Protein AF-A0A381E813-F1 (afdb_monomer)

Sequence (57 aa):
MSFHFQSACLCARYLCLVFAALSGKDALPLLLRAHDVLKQRQLLMQKKQAALSGEQP

Foldseek 3Di:
DDLVVLLVVLVVQLVVLCVVLVVDDPNPVSVVVSVVSVVVNVVSVVVVVVVVVVPDD

Solvent-accessible surface area (backbone atoms only — not comparable to full-atom values): 3183 Å² total; per-residue (Å²): 131,59,70,67,57,57,48,50,53,38,51,53,53,29,51,53,28,49,55,52,25,76,71,48,90,68,28,63,69,31,47,54,54,27,51,52,38,51,51,53,45,50,52,52,52,50,52,52,52,50,56,62,64,70,68,66,136

pLDDT: mean 87.69, std 13.34, range [39.5, 97.75]

Structure (mmCIF, N/CA/C/O backbone):
data_AF-A0A381E813-F1
#
_entry.id   AF-A0A381E813-F1
#
loop_
_atom_site.group_PDB
_atom_site.id
_atom_site.type_symbol
_atom_site.label_atom_id
_atom_site.label_alt_id
_atom_site.label_comp_id
_atom_site.label_asym_id
_atom_site.label_entity_id
_atom_site.label_seq_id
_atom_site.pdbx_PDB_ins_code
_atom_site.Cartn_x
_atom_site.Cartn_y
_atom_site.Cartn_z
_atom_site.occupancy
_atom_site.B_iso_or_equiv
_atom_site.auth_seq_id
_atom_site.auth_comp_id
_atom_site.auth_asym_id
_atom_site.auth_atom_id
_atom_site.pdbx_PDB_model_num
ATOM 1 N N . MET A 1 1 ? 6.183 -10.743 -14.216 1.00 60.12 1 MET A N 1
ATOM 2 C CA . MET A 1 1 ? 4.957 -9.907 -14.204 1.00 60.12 1 MET A CA 1
ATOM 3 C C . MET A 1 1 ? 5.327 -8.491 -14.611 1.00 60.12 1 MET A C 1
ATOM 5 O O . MET A 1 1 ? 6.334 -7.999 -14.123 1.00 60.12 1 MET A O 1
ATOM 9 N N . SER A 1 2 ? 4.556 -7.851 -15.496 1.00 85.69 2 SER A N 1
ATOM 10 C CA . SER A 1 2 ? 4.810 -6.464 -15.924 1.00 85.69 2 SER A CA 1
ATOM 11 C C . SER A 1 2 ? 4.761 -5.489 -14.736 1.00 85.69 2 SER A C 1
ATOM 13 O O . SER A 1 2 ? 3.904 -5.622 -13.861 1.00 85.69 2 SER A O 1
ATOM 15 N N . PHE A 1 3 ? 5.649 -4.488 -14.722 1.00 88.75 3 PHE A N 1
ATOM 16 C CA . PHE A 1 3 ? 5.682 -3.397 -13.736 1.00 88.75 3 PHE A CA 1
ATOM 17 C C . PHE A 1 3 ? 4.299 -2.770 -13.502 1.00 88.75 3 PHE A C 1
ATOM 19 O O . PHE A 1 3 ? 3.893 -2.516 -12.366 1.00 88.75 3 PHE A O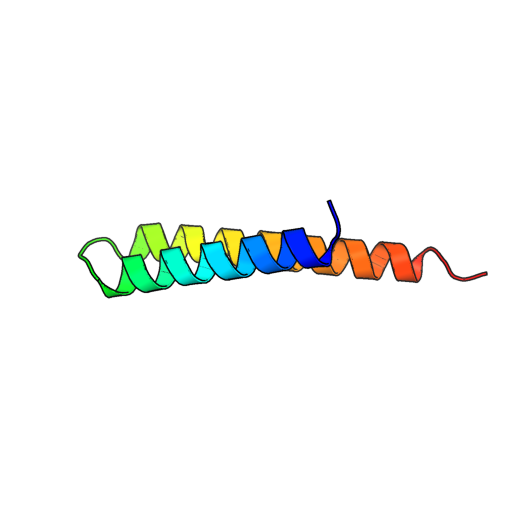 1
ATOM 26 N N . HIS A 1 4 ? 3.558 -2.549 -14.591 1.00 89.19 4 HIS A N 1
ATOM 27 C CA . HIS A 1 4 ? 2.236 -1.930 -14.556 1.00 89.19 4 HIS A CA 1
ATOM 28 C C . HIS A 1 4 ? 1.231 -2.791 -13.789 1.00 89.19 4 HIS A C 1
ATOM 30 O O . HIS A 1 4 ? 0.446 -2.263 -13.005 1.00 89.19 4 HIS A O 1
ATOM 36 N N . PHE A 1 5 ? 1.318 -4.115 -13.938 1.00 93.12 5 PHE A N 1
ATOM 37 C CA . PHE A 1 5 ? 0.477 -5.057 -13.208 1.00 93.12 5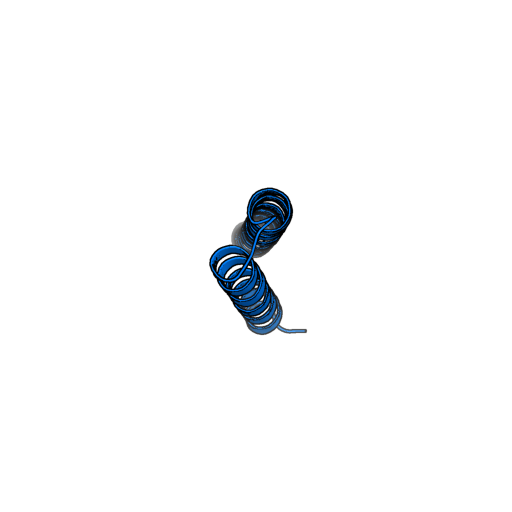 PHE A CA 1
ATOM 38 C C . PHE A 1 5 ? 0.786 -5.044 -11.706 1.00 93.12 5 PHE A C 1
ATOM 40 O O . PHE A 1 5 ? -0.125 -4.920 -10.893 1.00 93.12 5 PHE A O 1
ATOM 47 N N . GLN A 1 6 ? 2.067 -5.082 -11.319 1.00 93.00 6 GLN A N 1
ATOM 48 C CA . GLN A 1 6 ? 2.452 -4.986 -9.904 1.00 93.00 6 GLN A CA 1
ATOM 49 C C . GLN A 1 6 ? 1.998 -3.662 -9.271 1.00 93.00 6 GLN A C 1
ATOM 51 O O . GLN A 1 6 ? 1.481 -3.660 -8.155 1.00 93.00 6 GLN A O 1
ATOM 56 N N . SER A 1 7 ? 2.136 -2.543 -9.990 1.00 93.88 7 SER A N 1
ATOM 57 C CA . SER A 1 7 ? 1.657 -1.244 -9.511 1.00 93.88 7 SER A CA 1
ATOM 58 C C . SER A 1 7 ? 0.135 -1.213 -9.348 1.00 93.88 7 S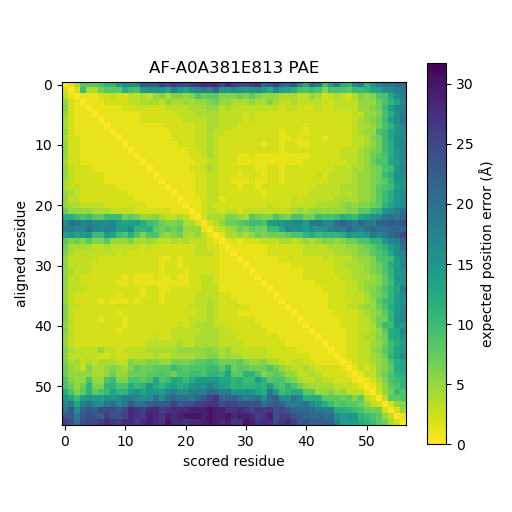ER A C 1
ATOM 60 O O . SER A 1 7 ? -0.350 -0.754 -8.315 1.00 93.88 7 SER A O 1
ATOM 62 N N . ALA A 1 8 ? -0.613 -1.745 -10.320 1.00 95.50 8 ALA A N 1
ATOM 63 C CA . ALA A 1 8 ? -2.071 -1.825 -10.260 1.00 95.50 8 ALA A CA 1
ATOM 64 C C . ALA A 1 8 ? -2.554 -2.682 -9.079 1.00 95.50 8 ALA A C 1
ATOM 66 O O . ALA A 1 8 ? -3.456 -2.267 -8.352 1.00 95.50 8 ALA A O 1
ATOM 67 N N . CYS A 1 9 ? -1.906 -3.821 -8.819 1.00 96.44 9 CYS A N 1
ATOM 68 C CA . CYS A 1 9 ? -2.207 -4.665 -7.661 1.00 96.44 9 CYS A CA 1
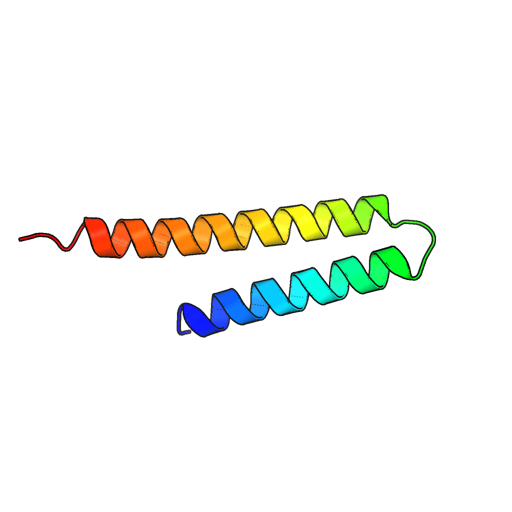ATOM 69 C C . CYS A 1 9 ? -1.982 -3.935 -6.329 1.00 96.44 9 CYS A C 1
ATOM 71 O O . CYS A 1 9 ? -2.808 -4.039 -5.422 1.00 96.44 9 CYS A O 1
ATOM 73 N N . LEU A 1 10 ? -0.892 -3.169 -6.205 1.00 96.62 10 LEU A N 1
ATOM 74 C CA . LEU A 1 10 ? -0.636 -2.359 -5.009 1.00 96.62 10 LEU A CA 1
ATOM 75 C C . LEU A 1 10 ? -1.701 -1.265 -4.836 1.00 96.62 10 LEU A C 1
ATOM 77 O O . LEU A 1 10 ? -2.188 -1.069 -3.726 1.00 96.62 10 LEU A O 1
ATOM 81 N N . CYS A 1 11 ? -2.122 -0.605 -5.920 1.00 96.50 11 CYS A N 1
ATOM 82 C CA . CYS A 1 11 ? -3.219 0.368 -5.876 1.00 96.50 11 CYS A CA 1
ATOM 83 C C . CYS A 1 11 ? -4.536 -0.269 -5.410 1.00 96.50 11 CYS A C 1
ATOM 85 O O . CYS A 1 11 ? -5.189 0.264 -4.516 1.00 96.50 11 CYS A O 1
ATOM 87 N N . ALA A 1 12 ? -4.908 -1.422 -5.973 1.00 97.69 12 ALA A N 1
ATOM 88 C CA . ALA A 1 12 ? -6.123 -2.134 -5.582 1.00 97.69 12 ALA A CA 1
ATOM 89 C C . ALA A 1 12 ? -6.088 -2.525 -4.096 1.00 97.69 12 ALA A C 1
ATOM 91 O O . ALA A 1 12 ? -7.034 -2.256 -3.358 1.00 97.69 12 ALA A O 1
ATOM 92 N N . ARG A 1 13 ? -4.961 -3.075 -3.624 1.00 97.06 13 ARG A N 1
ATOM 93 C CA . ARG A 1 13 ? -4.781 -3.461 -2.217 1.00 97.06 13 ARG A CA 1
ATOM 94 C C . ARG A 1 13 ? -4.871 -2.267 -1.266 1.00 97.06 13 ARG A C 1
ATOM 96 O O . ARG A 1 13 ? -5.474 -2.393 -0.203 1.00 97.06 13 ARG A O 1
ATOM 103 N N . TYR A 1 14 ? 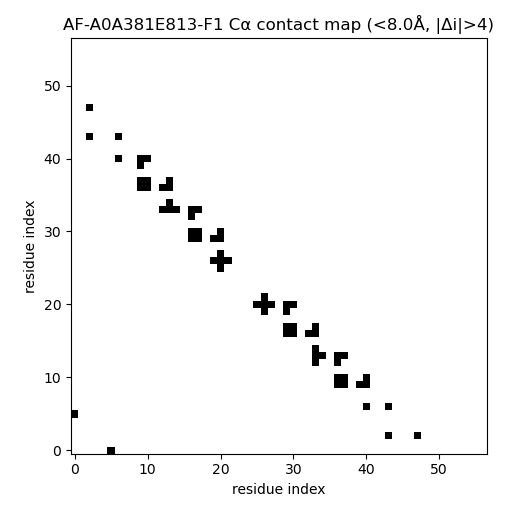-4.292 -1.127 -1.641 1.00 97.56 14 TYR A N 1
ATOM 104 C CA . TYR A 1 14 ? -4.410 0.115 -0.879 1.00 97.56 14 TYR A CA 1
ATOM 105 C C . TYR A 1 14 ? -5.875 0.544 -0.739 1.00 97.56 14 TYR A C 1
ATOM 107 O O . TYR A 1 14 ? -6.336 0.766 0.378 1.00 97.56 14 TYR A O 1
ATOM 115 N N . LEU A 1 15 ? -6.619 0.590 -1.851 1.00 96.56 15 LEU A N 1
ATOM 116 C CA . LEU A 1 15 ? -8.035 0.964 -1.844 1.00 96.56 15 LEU A CA 1
ATOM 117 C C . LEU A 1 15 ? -8.853 0.031 -0.945 1.00 96.56 15 LEU A C 1
ATOM 119 O O . LEU A 1 15 ? -9.604 0.517 -0.106 1.00 96.56 15 LEU A O 1
ATOM 123 N N . CYS A 1 16 ? -8.654 -1.288 -1.038 1.00 95.62 16 CYS A N 1
ATOM 124 C CA . CYS A 1 16 ? -9.331 -2.249 -0.163 1.00 95.62 16 CYS A CA 1
ATOM 125 C C . CYS A 1 16 ? -9.079 -1.975 1.328 1.00 95.62 16 CYS A C 1
ATOM 127 O O . CYS A 1 16 ? -10.013 -2.027 2.124 1.00 95.62 16 CYS A O 1
ATOM 129 N N . LEU A 1 17 ? -7.835 -1.668 1.714 1.00 95.38 17 LEU A N 1
ATOM 130 C CA . LEU A 1 17 ? -7.484 -1.371 3.107 1.00 95.38 17 LEU A CA 1
ATOM 131 C C . LEU A 1 17 ? -8.114 -0.063 3.594 1.00 95.38 17 LEU A C 1
ATOM 133 O O . LEU A 1 17 ? -8.608 -0.013 4.717 1.00 95.38 17 LEU A O 1
ATOM 137 N N . VAL A 1 18 ? -8.134 0.974 2.753 1.00 94.75 18 VAL A N 1
ATOM 138 C CA . VAL A 1 18 ? -8.774 2.256 3.078 1.00 94.75 18 VAL A CA 1
ATOM 139 C C . VAL A 1 18 ? -10.286 2.088 3.221 1.00 94.75 18 VAL A C 1
ATOM 141 O O . VAL A 1 18 ? -10.849 2.536 4.213 1.00 94.75 18 VAL A O 1
ATOM 144 N N . PHE A 1 19 ? -10.945 1.385 2.296 1.00 94.94 19 PHE A N 1
ATOM 145 C CA . PHE A 1 19 ? -12.382 1.113 2.401 1.00 94.94 19 PHE A CA 1
ATOM 146 C C . PHE A 1 19 ? -12.733 0.297 3.649 1.00 94.94 19 PHE A C 1
ATOM 148 O O . PHE A 1 19 ? -13.710 0.607 4.331 1.00 94.94 19 PHE A O 1
ATOM 155 N N . ALA A 1 20 ? -11.917 -0.703 3.992 1.00 93.06 20 ALA A N 1
ATOM 156 C CA . ALA A 1 20 ? -12.082 -1.458 5.230 1.00 93.06 20 ALA A CA 1
ATOM 157 C C . ALA A 1 20 ? -11.908 -0.563 6.470 1.00 93.06 20 ALA A C 1
ATOM 159 O O . ALA A 1 20 ? -12.704 -0.651 7.401 1.00 93.06 20 ALA A O 1
ATOM 160 N N . ALA A 1 21 ? -10.922 0.341 6.461 1.00 94.00 21 ALA A N 1
ATOM 161 C CA . ALA A 1 21 ? -10.691 1.288 7.552 1.00 94.00 21 ALA A CA 1
ATOM 162 C C . ALA A 1 21 ? -11.852 2.277 7.738 1.00 94.00 21 ALA A C 1
ATOM 164 O O . ALA A 1 21 ? -12.174 2.631 8.867 1.00 94.00 21 ALA A O 1
ATOM 165 N N . LEU A 1 22 ? -12.501 2.696 6.648 1.00 91.62 22 LEU A N 1
ATOM 166 C CA . LEU A 1 22 ? -13.678 3.573 6.689 1.00 91.62 22 LEU A CA 1
ATOM 167 C C . LEU A 1 22 ? -14.933 2.872 7.232 1.00 91.62 22 LEU A C 1
ATOM 169 O O . LEU A 1 22 ? -15.869 3.543 7.654 1.00 91.62 22 LEU A O 1
ATOM 173 N N . SER A 1 23 ? -14.958 1.538 7.214 1.00 86.69 23 SER A N 1
ATOM 174 C CA . SER A 1 23 ? -16.149 0.735 7.509 1.00 86.69 23 SER A CA 1
ATOM 175 C C . SER A 1 23 ? -16.215 0.206 8.949 1.00 86.69 23 SER A C 1
ATOM 177 O O . SER A 1 23 ? -17.192 -0.456 9.292 1.00 86.69 23 SER A O 1
ATOM 179 N N . GLY A 1 24 ? -15.212 0.445 9.807 1.00 82.31 24 GLY A N 1
ATOM 180 C CA . GLY A 1 24 ? -15.145 -0.231 11.109 1.00 82.31 24 GLY A CA 1
ATOM 181 C C . GLY A 1 24 ? -14.378 0.482 12.221 1.00 82.31 24 GLY A C 1
ATOM 182 O O . GLY A 1 24 ? -13.614 1.422 12.004 1.00 82.31 24 GLY A O 1
ATOM 183 N N . LYS A 1 25 ? -14.567 -0.027 13.446 1.00 68.31 25 LYS A N 1
ATOM 184 C CA . LYS A 1 25 ? -13.623 0.161 14.559 1.00 68.31 25 LYS A CA 1
ATOM 185 C C . LYS A 1 25 ? -12.337 -0.604 14.211 1.00 68.31 25 LYS A C 1
ATOM 187 O O . LYS A 1 25 ? 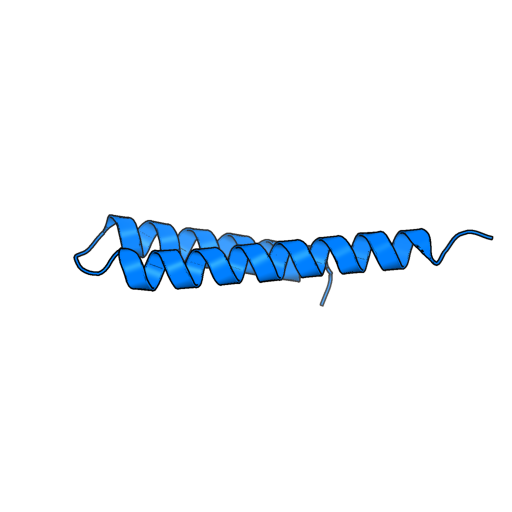-12.428 -1.673 13.626 1.00 68.31 25 LYS A O 1
ATOM 192 N N . ASP A 1 26 ? -11.172 -0.037 14.533 1.00 78.94 26 ASP A N 1
ATOM 193 C CA . ASP A 1 26 ? -9.816 -0.490 14.136 1.00 78.94 26 ASP A CA 1
ATOM 194 C C . ASP A 1 26 ? -9.282 0.039 12.788 1.00 78.94 26 ASP A C 1
ATOM 196 O O . ASP A 1 26 ? -8.467 -0.593 12.110 1.00 78.94 26 ASP A O 1
ATOM 200 N N . ALA A 1 27 ? -9.658 1.271 12.433 1.00 90.94 27 ALA A N 1
ATOM 201 C CA . ALA A 1 27 ? -9.115 1.981 11.273 1.00 90.94 27 ALA A CA 1
ATOM 202 C C . ALA A 1 27 ? -7.584 2.159 11.321 1.00 90.94 27 ALA A C 1
ATOM 204 O O . ALA A 1 27 ? -6.918 2.080 10.290 1.00 90.94 27 ALA A O 1
ATOM 205 N N . LEU A 1 28 ? -6.999 2.376 12.506 1.00 93.31 28 LEU A N 1
ATOM 206 C CA . LEU A 1 28 ? -5.577 2.708 12.643 1.00 93.31 28 LEU A CA 1
ATOM 207 C C . LEU A 1 28 ? -4.638 1.579 12.153 1.00 93.31 28 LEU A C 1
ATOM 209 O O . LEU A 1 28 ? -3.802 1.857 11.290 1.00 93.31 28 LEU A O 1
ATOM 213 N N . PRO A 1 29 ? -4.774 0.309 12.594 1.00 94.81 29 PRO A N 1
ATOM 214 C CA . PRO A 1 29 ? -3.991 -0.801 12.041 1.00 94.81 29 PRO A CA 1
ATOM 215 C C . PRO A 1 29 ? -4.136 -0.976 10.523 1.00 94.81 29 PRO A C 1
ATOM 217 O O . PRO A 1 29 ? -3.170 -1.326 9.842 1.00 94.81 29 PRO A O 1
ATOM 220 N N . LEU A 1 30 ? -5.333 -0.741 9.980 1.00 95.19 30 LEU A N 1
ATOM 221 C CA . LEU A 1 30 ? -5.601 -0.854 8.544 1.00 95.19 30 LEU A CA 1
ATOM 222 C C . LEU A 1 30 ? -4.936 0.277 7.753 1.00 95.19 30 LEU A C 1
ATOM 224 O O . LEU A 1 30 ? -4.327 0.019 6.714 1.00 95.19 30 LEU A O 1
ATOM 228 N N . LEU A 1 31 ? -4.975 1.503 8.276 1.00 95.38 31 LEU A N 1
ATOM 229 C CA . LEU A 1 31 ? -4.297 2.661 7.698 1.00 95.38 31 LEU A CA 1
ATOM 230 C C . LEU A 1 31 ? -2.771 2.516 7.739 1.00 95.38 31 LEU A C 1
ATOM 232 O O . LEU A 1 31 ? -2.114 2.851 6.754 1.00 95.38 31 LEU A O 1
ATOM 236 N N . LEU A 1 32 ? -2.202 1.950 8.812 1.00 96.69 32 LEU A N 1
ATOM 237 C CA . LEU A 1 32 ? -0.772 1.615 8.865 1.00 96.69 32 LEU A CA 1
ATOM 238 C C . LEU A 1 32 ? -0.383 0.636 7.748 1.00 96.69 32 LEU A C 1
ATOM 240 O O . LEU A 1 32 ? 0.564 0.891 7.006 1.00 96.69 32 LEU A O 1
ATOM 244 N N . ARG A 1 33 ? -1.161 -0.435 7.545 1.00 96.12 33 ARG A N 1
ATOM 245 C CA . ARG A 1 33 ? -0.914 -1.369 6.430 1.00 96.12 33 ARG A CA 1
ATOM 246 C C . ARG A 1 33 ? -1.091 -0.704 5.065 1.00 96.12 33 ARG A C 1
ATOM 248 O O . ARG A 1 33 ? -0.343 -1.007 4.140 1.00 96.12 33 ARG A O 1
ATOM 255 N N . ALA A 1 34 ? -2.069 0.190 4.915 1.00 96.62 34 ALA A N 1
ATOM 256 C CA . ALA A 1 34 ? -2.278 0.933 3.673 1.00 96.62 34 ALA A CA 1
ATOM 257 C C . ALA A 1 34 ? -1.066 1.828 3.358 1.00 96.62 34 ALA A C 1
ATOM 259 O O . ALA A 1 34 ? -0.619 1.905 2.212 1.00 96.62 34 ALA A O 1
ATOM 260 N N . HIS A 1 35 ? -0.485 2.447 4.385 1.00 96.81 35 HIS A N 1
ATOM 261 C CA . HIS A 1 35 ? 0.736 3.231 4.265 1.00 96.81 35 HIS A CA 1
ATOM 262 C C . HIS A 1 35 ? 1.943 2.382 3.823 1.00 96.81 35 HIS A C 1
ATOM 264 O O . HIS A 1 35 ? 2.705 2.808 2.952 1.00 96.81 35 HIS A O 1
ATOM 270 N N . ASP A 1 36 ? 2.090 1.158 4.331 1.00 97.75 36 ASP A N 1
ATOM 271 C CA . ASP A 1 36 ? 3.151 0.247 3.878 1.00 97.75 36 ASP A CA 1
ATOM 272 C C . ASP A 1 36 ? 2.998 -0.141 2.400 1.00 97.75 36 ASP A C 1
ATOM 274 O O . ASP A 1 36 ? 3.981 -0.180 1.656 1.00 97.75 36 ASP A O 1
ATOM 278 N N . VAL A 1 37 ? 1.765 -0.355 1.928 1.00 97.38 37 VAL A N 1
ATOM 279 C CA . VAL A 1 37 ? 1.481 -0.615 0.503 1.00 97.38 37 VAL A CA 1
ATOM 280 C C . VAL A 1 37 ? 1.873 0.585 -0.372 1.00 97.38 37 VAL A C 1
ATOM 282 O O . VAL A 1 37 ? 2.444 0.409 -1.453 1.00 97.38 37 VAL A O 1
ATOM 285 N N . LEU A 1 38 ? 1.633 1.811 0.101 1.00 96.06 38 LEU A N 1
ATOM 286 C CA . LEU A 1 38 ? 2.090 3.039 -0.561 1.00 96.06 38 LEU A CA 1
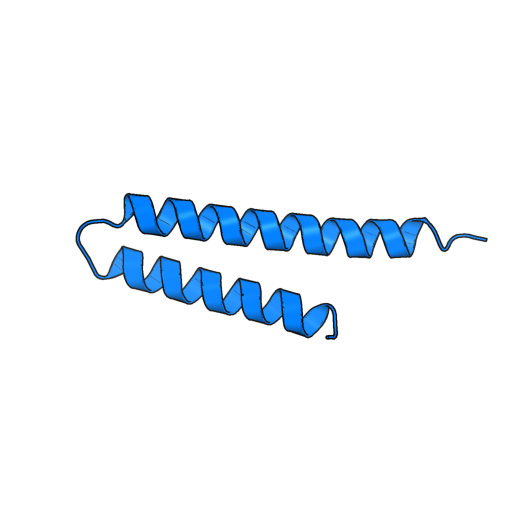ATOM 287 C C . LEU A 1 38 ? 3.620 3.092 -0.669 1.00 96.06 38 LEU A C 1
ATOM 289 O O . LEU A 1 38 ? 4.142 3.348 -1.757 1.00 96.06 38 LEU A O 1
ATOM 293 N N . LYS A 1 39 ? 4.342 2.776 0.415 1.00 96.75 39 LYS A N 1
ATOM 294 C CA . LYS A 1 39 ? 5.814 2.687 0.407 1.00 96.75 39 LYS A CA 1
ATOM 295 C C . LYS A 1 39 ? 6.323 1.637 -0.579 1.00 96.75 39 LYS A C 1
ATOM 297 O O . LYS A 1 39 ? 7.255 1.906 -1.334 1.00 96.75 39 LYS A O 1
ATOM 302 N N . GLN A 1 40 ? 5.689 0.466 -0.637 1.00 95.69 40 GLN A N 1
ATOM 303 C CA . GLN A 1 40 ? 6.032 -0.575 -1.612 1.00 95.69 40 GLN A CA 1
ATOM 304 C C . GLN A 1 40 ? 5.864 -0.083 -3.055 1.00 95.69 40 GLN A C 1
ATOM 306 O O . GLN A 1 40 ? 6.728 -0.331 -3.898 1.00 95.69 40 GLN A O 1
ATOM 311 N N . ARG A 1 41 ? 4.788 0.661 -3.346 1.00 94.75 41 ARG A N 1
ATOM 312 C CA . ARG A 1 41 ? 4.563 1.256 -4.671 1.00 94.75 41 ARG A CA 1
ATOM 313 C C . ARG A 1 41 ? 5.601 2.328 -4.996 1.00 94.75 41 ARG A C 1
ATOM 315 O O . ARG A 1 41 ? 6.073 2.375 -6.130 1.00 94.75 41 ARG A O 1
ATOM 322 N N . GLN A 1 42 ? 5.972 3.160 -4.025 1.00 94.31 42 GLN A N 1
ATOM 323 C CA . GLN A 1 42 ? 7.022 4.165 -4.192 1.00 94.31 42 GLN A CA 1
ATOM 324 C C . GLN A 1 42 ? 8.371 3.511 -4.516 1.00 94.31 42 GLN A C 1
ATOM 326 O O . GLN A 1 42 ? 9.024 3.914 -5.476 1.00 94.31 42 GLN A O 1
ATOM 331 N N . LEU A 1 43 ? 8.749 2.454 -3.791 1.00 94.69 43 LEU A N 1
ATOM 332 C CA . LEU A 1 43 ? 9.975 1.702 -4.061 1.00 94.69 43 LEU A CA 1
ATOM 333 C C . LEU A 1 43 ? 9.950 1.051 -5.452 1.00 94.69 43 LEU A C 1
ATOM 335 O O . LEU A 1 43 ? 10.948 1.072 -6.167 1.00 94.69 43 LEU A O 1
ATOM 339 N N . LEU A 1 44 ? 8.809 0.487 -5.856 1.00 92.50 44 LEU A N 1
ATOM 340 C CA . LEU A 1 44 ? 8.635 -0.081 -7.192 1.00 92.50 44 LEU A CA 1
ATOM 341 C C . LEU A 1 44 ? 8.875 0.986 -8.274 1.00 92.50 44 LEU A C 1
ATOM 343 O O . LEU A 1 44 ? 9.656 0.754 -9.195 1.00 92.50 44 LEU A O 1
ATOM 347 N N . MET A 1 45 ? 8.262 2.166 -8.135 1.00 90.12 45 MET A N 1
ATOM 348 C CA . MET A 1 45 ? 8.435 3.299 -9.055 1.00 90.12 45 MET A CA 1
ATOM 349 C C . MET A 1 45 ? 9.890 3.772 -9.111 1.00 90.12 45 MET A C 1
ATOM 351 O O . MET A 1 45 ? 10.424 3.952 -10.202 1.00 90.12 45 MET A O 1
ATOM 355 N N . GLN A 1 46 ? 10.554 3.889 -7.958 1.00 90.62 46 GLN A N 1
ATOM 356 C CA . GLN A 1 46 ? 11.975 4.234 -7.885 1.00 90.62 46 GLN A CA 1
ATOM 357 C C . GLN A 1 46 ? 12.856 3.204 -8.595 1.00 90.62 46 GLN A C 1
ATOM 359 O O . GLN A 1 46 ? 13.753 3.593 -9.331 1.00 90.62 46 GLN A O 1
ATOM 364 N N . LYS A 1 47 ? 12.581 1.901 -8.449 1.00 86.81 47 LYS A N 1
ATOM 365 C CA . LYS A 1 47 ? 13.314 0.846 -9.170 1.00 86.81 47 LYS A CA 1
ATOM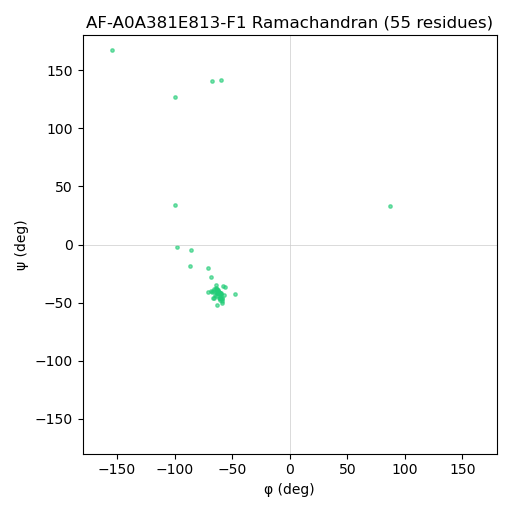 366 C C . LYS A 1 47 ? 13.156 0.959 -10.683 1.00 86.81 47 LYS A C 1
ATOM 368 O O . LYS A 1 47 ? 14.134 0.784 -11.399 1.00 86.81 47 LYS A O 1
ATOM 373 N N . LYS A 1 48 ? 11.956 1.283 -11.177 1.00 85.88 48 LYS A N 1
ATOM 374 C CA . LYS A 1 48 ? 11.751 1.551 -12.609 1.00 85.88 48 LYS A CA 1
ATOM 375 C C . LYS A 1 48 ? 12.512 2.797 -13.058 1.00 85.88 48 LYS A C 1
ATOM 377 O O . LYS A 1 48 ? 13.148 2.754 -14.101 1.00 85.88 48 LYS A O 1
ATOM 382 N N . GLN A 1 49 ? 12.473 3.875 -12.277 1.00 79.81 49 GLN A N 1
ATOM 383 C CA . GLN A 1 49 ? 13.210 5.103 -12.582 1.00 79.81 49 GLN A CA 1
ATOM 384 C C . GLN A 1 49 ? 14.729 4.857 -12.616 1.00 79.81 49 GLN A C 1
ATOM 386 O O . GLN A 1 49 ? 15.406 5.336 -13.515 1.00 79.81 49 GLN A O 1
ATOM 391 N N . ALA A 1 50 ? 15.254 4.077 -11.667 1.00 79.88 50 ALA A N 1
ATOM 392 C CA . ALA A 1 50 ? 16.667 3.715 -11.596 1.00 79.88 50 ALA A CA 1
ATOM 393 C C . ALA A 1 50 ? 17.091 2.794 -12.748 1.00 79.88 50 ALA A C 1
ATOM 395 O O . ALA A 1 50 ? 18.158 2.998 -13.314 1.00 79.88 50 ALA A O 1
ATOM 396 N N . ALA A 1 51 ? 16.248 1.830 -13.135 1.00 75.81 51 ALA A N 1
ATOM 397 C CA . ALA A 1 51 ? 16.493 0.997 -14.312 1.00 75.81 51 ALA A CA 1
ATOM 398 C C . ALA A 1 51 ? 16.563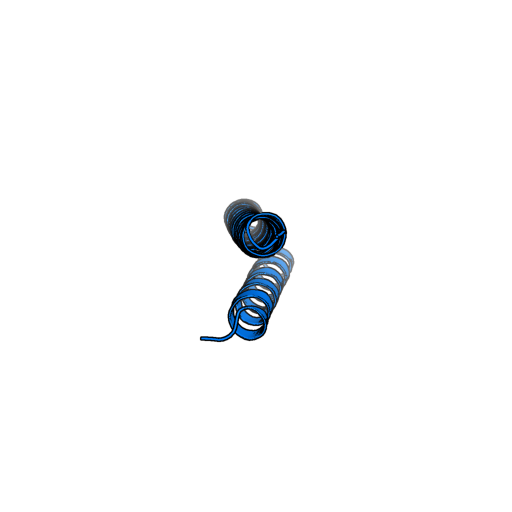 1.842 -15.595 1.00 75.81 51 ALA A C 1
ATOM 400 O O . ALA A 1 51 ? 17.481 1.671 -16.382 1.00 75.81 51 ALA A O 1
ATOM 401 N N . LEU A 1 52 ? 15.660 2.818 -15.744 1.00 71.50 52 LEU A N 1
ATOM 402 C CA . LEU A 1 52 ? 15.664 3.757 -16.872 1.00 71.50 52 LEU A CA 1
ATOM 403 C C . LEU A 1 52 ? 16.860 4.727 -16.852 1.00 71.50 52 LEU A C 1
ATOM 405 O O . LEU A 1 52 ? 17.282 5.183 -17.905 1.00 71.50 52 LEU A O 1
ATOM 409 N N . SER A 1 53 ? 17.404 5.055 -15.674 1.00 67.12 53 SER A N 1
ATOM 410 C CA . SER A 1 53 ? 18.541 5.977 -15.530 1.00 67.12 53 SER A CA 1
ATOM 411 C C . SER A 1 53 ? 19.911 5.297 -15.652 1.00 67.12 53 SER A C 1
ATOM 413 O O . SER A 1 53 ? 20.898 5.992 -15.872 1.00 67.12 53 SER A O 1
ATOM 415 N N . GLY A 1 54 ? 19.986 3.971 -15.490 1.00 59.03 54 GLY A N 1
ATOM 416 C CA . GLY A 1 54 ? 21.193 3.171 -15.742 1.00 59.03 54 GLY A CA 1
ATOM 417 C C . GLY A 1 54 ? 21.354 2.742 -17.206 1.00 59.03 54 GLY A C 1
ATOM 418 O O . GLY A 1 54 ? 22.371 2.157 -17.558 1.00 59.03 54 GLY A O 1
ATOM 419 N N . GLU A 1 55 ? 20.364 3.042 -18.047 1.00 53.56 55 GLU A N 1
ATOM 420 C CA . GLU A 1 55 ? 20.315 2.740 -19.483 1.00 53.56 55 GLU A CA 1
ATOM 421 C C . GLU A 1 55 ? 20.692 3.966 -20.341 1.00 53.56 55 GLU A C 1
ATOM 423 O O . GLU A 1 55 ? 20.137 4.180 -21.418 1.00 53.56 55 GLU A O 1
ATOM 428 N N . GLN A 1 56 ? 21.615 4.810 -19.863 1.00 39.50 56 GLN A N 1
ATOM 429 C CA . GLN A 1 56 ? 22.124 5.939 -20.647 1.00 39.50 56 GLN A CA 1
ATOM 430 C C . GLN A 1 56 ? 23.486 5.568 -21.279 1.00 39.50 56 GLN A C 1
ATOM 432 O O . GLN A 1 56 ? 24.349 5.090 -20.541 1.00 39.50 56 GLN A O 1
ATOM 437 N N . PRO A 1 57 ? 23.654 5.721 -22.611 1.00 49.62 57 PRO A N 1
ATOM 438 C CA . PRO A 1 57 ? 24.858 5.333 -23.359 1.00 49.62 57 PRO A CA 1
ATOM 439 C C . PRO A 1 57 ? 26.113 6.133 -22.992 1.00 49.62 57 PRO A C 1
ATOM 441 O O . PRO A 1 57 ? 25.972 7.274 -22.492 1.00 49.62 57 PRO A O 1
#

Mean predicted aligned error: 6.12 Å

Secondary structure (DSSP, 8-state):
--HHHHHHHHHHHHHHHHHHHHTSS-HHHHHHHHHHHHHHHHHHHHHHHHHHHS---

Radius of gyration: 14.54 Å; Cα contacts (8 Å, |Δi|>4): 34; chains: 1; bounding box: 41×16×38 Å

Nearest PDB structures (foldseek):
  2kv7-assembly1_A  TM=7.792E-01  e=3.981E+00  Salmonella enterica subsp. enterica serovar Typhimurium str. SL1344

Organism: NCBI:txid194702